Protein AF-A0A0C9VAU2-F1 (afdb_monomer_lite)

pLDDT: mean 84.73, std 16.75, range [40.62, 98.06]

Organism: NCBI:txid994086

Secondary structure (DSSP, 8-state):
----------------SB--HHHHHHHHHHHHHHHHHHHHHHTTTSTTHHHHHS-HHHHHHHHHBTT--SSGGGGGGT--HHHHHHHHHHHHHHHHHHHHHHHHHHHHHHHHHHHHTT-

Foldseek 3Di:
DDDDDDPPPPDDPPDPQFDDDPQLVVQLVVVLVCLQVCCVVPPVPPPPPSCVLPPSQLSNQLSGGPPPQDLVVSVVSPPDSVSSVVCVVVSNVVSVVSVVVVVVVVVVVVVVVVVVVVD

Sequence (119 aa):
MVQPVPLSESADSGGPATRRDEPLKVAKQRLREWRYETWMEKYSQVPYGPEGLLPDNVIDRIASNARIRNVDDFKSSGWLAGRAERHGEDILKLLKELDREVQAEKDAEKAAKEAEKVQ

Radius of gyration: 19.64 Å; chains: 1; bounding box: 36×42×67 Å

Structure (mmCIF, N/CA/C/O backbone):
data_AF-A0A0C9VAU2-F1
#
_entry.id   AF-A0A0C9VAU2-F1
#
loop_
_atom_site.group_PDB
_atom_site.id
_atom_site.type_symbol
_atom_site.label_atom_id
_atom_site.label_alt_id
_atom_site.label_comp_id
_atom_site.label_asym_id
_atom_site.label_entity_id
_atom_site.label_seq_id
_atom_site.pdbx_PDB_ins_code
_atom_site.Cartn_x
_atom_site.Cartn_y
_atom_site.Cartn_z
_atom_site.occupancy
_atom_site.B_iso_or_equiv
_atom_site.auth_seq_id
_atom_site.auth_comp_id
_atom_site.auth_asym_id
_atom_site.auth_atom_id
_atom_site.pdbx_PDB_model_num
ATOM 1 N N . MET A 1 1 ? -9.004 -33.917 45.985 1.00 54.81 1 MET A N 1
ATOM 2 C CA . MET A 1 1 ? -8.994 -32.449 45.819 1.00 54.81 1 MET A CA 1
ATOM 3 C C . MET A 1 1 ? -7.783 -32.067 44.981 1.00 54.81 1 MET A C 1
ATOM 5 O O . MET A 1 1 ? -6.701 -31.980 45.536 1.00 54.81 1 MET A O 1
ATOM 9 N N . VAL A 1 2 ? -7.948 -31.890 43.669 1.00 52.22 2 VAL A N 1
ATOM 10 C CA . VAL A 1 2 ? -7.024 -31.128 42.811 1.00 52.22 2 VAL A CA 1
ATOM 11 C C . VAL A 1 2 ? -7.905 -30.479 41.744 1.00 52.22 2 VAL A C 1
ATOM 13 O O . VAL A 1 2 ? -8.646 -31.180 41.058 1.00 52.22 2 VAL A O 1
ATOM 16 N N . GLN A 1 3 ? -7.928 -29.149 41.709 1.00 47.59 3 GLN A N 1
ATOM 17 C CA . GLN A 1 3 ? -8.735 -28.365 40.771 1.00 47.59 3 GLN A CA 1
ATOM 18 C C . GLN A 1 3 ? -8.104 -28.364 39.366 1.00 47.59 3 GLN A C 1
ATOM 20 O O . GLN A 1 3 ? -6.881 -28.482 39.262 1.00 47.59 3 GLN A O 1
ATOM 25 N N . PRO A 1 4 ? -8.902 -28.210 38.294 1.00 51.59 4 PRO A N 1
ATOM 26 C CA . PRO A 1 4 ? -8.395 -28.066 36.935 1.00 51.59 4 PRO A CA 1
ATOM 27 C C . PRO A 1 4 ? -7.845 -26.651 36.706 1.00 51.59 4 PRO A C 1
ATOM 29 O O . PRO A 1 4 ? -8.412 -25.673 37.188 1.00 51.59 4 PRO A O 1
ATOM 32 N N . VAL A 1 5 ? -6.767 -26.537 35.929 1.00 57.50 5 VAL A N 1
ATOM 33 C CA . VAL A 1 5 ? -6.302 -25.258 35.374 1.00 57.50 5 VAL A CA 1
ATOM 34 C C . VAL A 1 5 ? -6.851 -25.137 33.952 1.00 57.50 5 VAL A C 1
ATOM 36 O O . VAL A 1 5 ? -6.394 -25.877 33.081 1.00 57.50 5 VAL A O 1
ATOM 39 N N . PRO A 1 6 ? -7.797 -24.226 33.671 1.00 48.34 6 PRO A N 1
ATOM 40 C CA . PRO A 1 6 ? -8.032 -23.771 32.315 1.00 48.34 6 PRO A CA 1
ATOM 41 C C . PRO A 1 6 ? -7.075 -22.607 32.032 1.00 48.34 6 PRO A C 1
ATOM 43 O O . PRO A 1 6 ? -7.293 -21.480 32.474 1.00 48.34 6 PRO A O 1
ATOM 46 N N . LEU A 1 7 ? -6.000 -22.874 31.290 1.00 42.31 7 LEU A N 1
ATOM 47 C CA . LEU A 1 7 ? -5.343 -21.825 30.516 1.00 42.31 7 LEU A CA 1
ATOM 48 C C . LEU A 1 7 ? -6.272 -21.515 29.343 1.00 42.31 7 LEU A C 1
ATOM 50 O O . LEU A 1 7 ? -6.210 -22.152 28.296 1.00 42.31 7 LEU A O 1
ATOM 54 N N . SER A 1 8 ? -7.187 -20.572 29.560 1.00 47.75 8 SER A N 1
ATOM 55 C CA . SER A 1 8 ? -7.879 -19.901 28.468 1.00 47.75 8 SER A CA 1
ATOM 56 C C . SER A 1 8 ? -6.830 -19.153 27.651 1.00 47.75 8 SER A C 1
ATOM 58 O O . SER A 1 8 ? -6.424 -18.046 27.999 1.00 47.75 8 SER A O 1
ATOM 60 N N . GLU A 1 9 ? -6.378 -19.785 26.571 1.00 41.22 9 GLU A N 1
ATOM 61 C CA . GLU A 1 9 ? -5.860 -19.091 25.401 1.00 41.22 9 GLU A CA 1
ATOM 62 C C . GLU A 1 9 ? -6.951 -18.124 24.934 1.00 41.22 9 GLU A C 1
ATOM 64 O O . GLU A 1 9 ? -7.971 -18.517 24.366 1.00 41.22 9 GLU A O 1
ATOM 69 N N . SER A 1 10 ? -6.773 -16.845 25.259 1.00 46.88 10 SER A N 1
ATOM 70 C CA . SER A 1 10 ? -7.584 -15.766 24.716 1.00 46.88 10 SER A CA 1
ATOM 71 C C . SER A 1 10 ? -7.434 -15.784 23.200 1.00 46.88 10 SER A C 1
ATOM 73 O O . SER A 1 10 ? -6.373 -15.480 22.657 1.00 46.88 10 SER A O 1
ATOM 75 N N . ALA A 1 11 ? -8.518 -16.203 22.559 1.00 42.84 11 ALA A N 1
ATOM 76 C CA . ALA A 1 11 ? -8.676 -16.348 21.132 1.00 42.84 11 ALA A CA 1
ATOM 77 C C . ALA A 1 11 ? -8.251 -15.086 20.368 1.00 42.84 11 ALA A C 1
ATOM 79 O O . ALA A 1 11 ? -8.696 -13.978 20.665 1.00 42.84 11 ALA A O 1
ATOM 80 N N . ASP A 1 12 ? -7.400 -1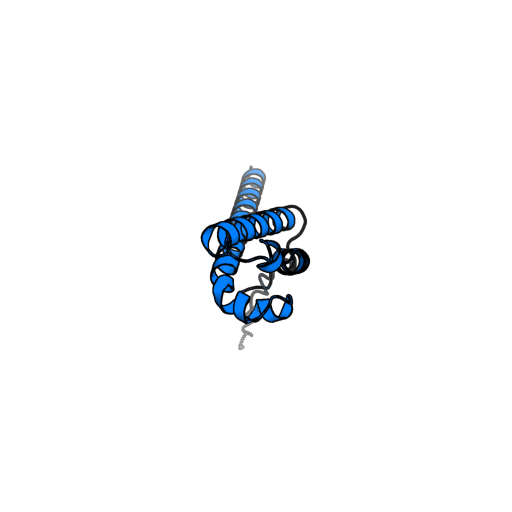5.316 19.370 1.00 43.59 12 ASP A N 1
ATOM 81 C CA . ASP A 1 12 ? -7.463 -14.737 18.030 1.00 43.59 12 ASP A CA 1
ATOM 82 C C . ASP A 1 12 ? -8.067 -13.323 17.960 1.00 43.59 12 ASP A C 1
ATOM 84 O O . ASP A 1 12 ? -9.243 -13.120 17.657 1.00 43.59 12 ASP A O 1
ATOM 88 N N . SER A 1 13 ? -7.225 -12.306 18.147 1.00 40.62 13 SER A N 1
ATOM 89 C CA . SER A 1 13 ? -7.472 -10.944 17.659 1.00 40.62 13 SER A CA 1
ATOM 90 C C . SER A 1 13 ? -7.332 -10.886 16.126 1.00 40.62 13 SER A C 1
ATOM 92 O O . SER A 1 13 ? -6.665 -10.023 15.552 1.00 40.62 13 SER A O 1
ATOM 94 N N . GLY A 1 14 ? -7.978 -11.838 15.448 1.00 42.31 14 GLY A N 1
ATOM 95 C CA . GLY A 1 14 ? -8.211 -11.882 14.018 1.00 42.31 14 GLY A CA 1
ATOM 96 C C . GLY A 1 14 ? -9.236 -10.827 13.644 1.00 42.31 14 GLY A C 1
ATOM 97 O O . GL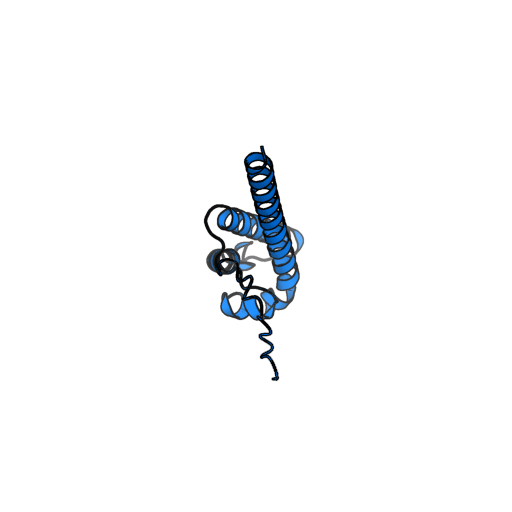Y A 1 14 ? -10.407 -11.120 13.395 1.00 42.31 14 GLY A O 1
ATOM 98 N N . GLY A 1 15 ? -8.781 -9.574 13.583 1.00 48.44 15 GLY A N 1
ATOM 99 C CA . GLY A 1 15 ? -9.485 -8.542 12.834 1.00 48.44 15 GLY A CA 1
ATOM 100 C C . GLY A 1 15 ? -9.863 -9.075 11.443 1.00 48.44 15 GLY A C 1
ATOM 101 O O . GLY A 1 15 ? -9.188 -9.971 10.920 1.00 48.44 15 GLY A O 1
ATOM 102 N N . PRO A 1 16 ? -10.962 -8.583 10.844 1.00 51.81 16 PRO A N 1
ATOM 103 C CA . PRO A 1 16 ? -11.479 -9.128 9.598 1.00 51.81 16 PRO A CA 1
ATOM 104 C C . PRO A 1 16 ? -10.357 -9.278 8.571 1.00 51.81 16 PRO A C 1
ATOM 106 O O . PRO A 1 16 ? -9.622 -8.336 8.291 1.00 51.81 16 PRO A O 1
ATOM 109 N N . ALA A 1 17 ? -10.249 -10.480 7.999 1.00 61.22 17 ALA A N 1
ATOM 110 C CA . ALA A 1 17 ? -9.221 -10.860 7.028 1.00 61.22 17 ALA A CA 1
ATOM 111 C C . ALA A 1 17 ? -9.150 -9.942 5.788 1.00 61.22 17 ALA A C 1
ATOM 113 O O . ALA A 1 17 ? -8.220 -10.044 4.988 1.00 61.22 17 ALA A O 1
ATOM 114 N N . THR A 1 18 ? -10.141 -9.066 5.623 1.00 64.00 18 THR A N 1
ATOM 115 C CA . THR A 1 18 ? -10.326 -8.181 4.484 1.00 64.00 18 THR A CA 1
ATOM 116 C C . THR A 1 18 ? -10.578 -6.760 4.978 1.00 64.00 18 THR A C 1
ATOM 118 O O . THR A 1 18 ? -11.482 -6.545 5.791 1.00 64.00 18 THR A O 1
ATOM 121 N N . ARG A 1 19 ? -9.829 -5.782 4.450 1.00 74.81 19 ARG A N 1
ATOM 122 C CA . ARG A 1 19 ? -10.158 -4.358 4.626 1.00 74.81 19 ARG A CA 1
ATOM 123 C C . ARG A 1 19 ? -11.499 -4.096 3.937 1.00 74.81 19 ARG A C 1
ATOM 125 O O . ARG A 1 19 ? -11.669 -4.468 2.777 1.00 74.81 19 ARG A O 1
ATOM 132 N N . ARG A 1 20 ? -12.462 -3.501 4.641 1.00 79.44 20 ARG A N 1
ATOM 133 C CA . ARG A 1 20 ? -13.794 -3.183 4.096 1.00 79.44 20 ARG A CA 1
ATOM 134 C C . ARG A 1 20 ? -13.962 -1.678 3.955 1.00 79.44 20 ARG A C 1
ATOM 136 O O . ARG A 1 20 ? -13.368 -0.935 4.725 1.00 79.44 20 ARG A O 1
ATOM 143 N N . ASP A 1 21 ? -14.752 -1.273 2.966 1.00 84.62 21 ASP A N 1
ATOM 144 C CA . ASP A 1 21 ? -15.225 0.098 2.755 1.00 84.62 21 ASP A CA 1
ATOM 145 C C . ASP A 1 21 ? -14.109 1.153 2.706 1.00 84.62 21 ASP A C 1
ATOM 147 O O . ASP A 1 21 ? -13.347 1.210 1.738 1.00 84.62 21 ASP A O 1
ATOM 151 N N . GLU A 1 22 ? -14.020 2.000 3.729 1.00 86.94 22 GLU A N 1
ATOM 152 C CA . GLU A 1 22 ? -13.165 3.184 3.736 1.00 86.94 22 GLU A CA 1
ATOM 153 C C . GLU A 1 22 ? -11.665 2.844 3.851 1.00 86.94 22 GLU A C 1
ATOM 155 O O . GLU A 1 22 ? -10.913 3.234 2.954 1.00 86.94 22 GLU A O 1
ATOM 160 N N . PRO A 1 23 ? -11.211 2.000 4.806 1.00 88.19 23 PRO A N 1
ATOM 161 C CA . PRO A 1 23 ? -9.837 1.487 4.826 1.00 88.19 23 PRO A CA 1
ATOM 162 C C . PRO A 1 23 ? -9.366 0.874 3.503 1.00 88.19 23 PRO A C 1
ATOM 164 O O . PRO A 1 23 ? -8.199 1.000 3.135 1.00 88.19 23 PRO A O 1
ATOM 167 N N . LEU A 1 24 ? -10.265 0.212 2.765 1.00 92.94 24 LEU A N 1
ATOM 168 C CA . LEU A 1 24 ? -9.933 -0.360 1.463 1.00 92.94 24 LEU A CA 1
ATOM 169 C C . LEU A 1 24 ? -9.663 0.733 0.422 1.00 92.94 24 LEU A C 1
ATOM 171 O O . LEU A 1 24 ? -8.693 0.630 -0.329 1.00 92.94 24 LEU A O 1
ATOM 175 N N . LYS A 1 25 ? -10.502 1.773 0.362 1.00 94.06 25 LYS A N 1
ATOM 176 C CA . LYS A 1 25 ? -10.301 2.903 -0.558 1.00 94.06 25 LYS A CA 1
ATOM 177 C C . LYS A 1 25 ? -9.006 3.645 -0.247 1.00 94.06 25 LYS A C 1
ATOM 179 O O . LYS A 1 25 ? -8.231 3.895 -1.168 1.00 94.06 25 LYS A O 1
ATOM 184 N N . VAL A 1 26 ? -8.746 3.922 1.031 1.00 93.44 26 VAL A N 1
ATOM 185 C CA . VAL A 1 26 ? -7.522 4.607 1.468 1.00 93.44 26 VAL A CA 1
ATOM 186 C C . VAL A 1 26 ? -6.286 3.768 1.135 1.00 93.44 26 VAL A C 1
ATOM 188 O O . VAL A 1 26 ? -5.329 4.295 0.571 1.00 93.44 26 VAL A O 1
ATOM 191 N N . ALA A 1 27 ? -6.322 2.451 1.371 1.00 95.25 27 ALA A N 1
ATOM 192 C CA . ALA A 1 27 ? -5.234 1.551 0.985 1.00 95.25 27 ALA A CA 1
ATOM 193 C C . ALA A 1 27 ? -4.960 1.595 -0.524 1.00 95.25 27 ALA A C 1
ATOM 195 O O . ALA A 1 27 ? -3.812 1.739 -0.942 1.00 95.25 27 ALA A O 1
ATOM 196 N N . LYS A 1 28 ? -6.006 1.514 -1.358 1.00 97.06 28 LYS A N 1
ATOM 197 C CA . LYS A 1 28 ? -5.856 1.612 -2.819 1.00 97.06 28 LYS A CA 1
ATOM 198 C C . LYS A 1 28 ? -5.257 2.951 -3.238 1.00 97.06 28 LYS A C 1
ATOM 200 O O . LYS A 1 28 ? -4.392 2.970 -4.109 1.00 97.06 28 LYS A O 1
ATOM 205 N N . GLN A 1 29 ? -5.709 4.046 -2.631 1.00 97.00 29 GLN A N 1
ATOM 206 C CA . GLN A 1 29 ? -5.216 5.384 -2.937 1.00 97.00 29 GLN A CA 1
ATOM 207 C C . GLN A 1 29 ? -3.725 5.515 -2.604 1.00 97.00 29 GLN A C 1
ATOM 209 O O . GLN A 1 29 ? -2.942 5.830 -3.499 1.00 97.00 29 GLN A O 1
ATOM 214 N N . ARG A 1 30 ? -3.311 5.151 -1.382 1.00 96.88 30 ARG A N 1
ATOM 215 C CA . ARG A 1 30 ? -1.898 5.211 -0.974 1.00 96.88 30 ARG A CA 1
ATOM 216 C C . ARG A 1 30 ? -0.996 4.334 -1.847 1.00 96.88 30 ARG A C 1
ATOM 218 O O . ARG A 1 30 ? 0.110 4.732 -2.190 1.00 96.88 30 ARG A O 1
ATOM 225 N N . LEU A 1 31 ? -1.466 3.156 -2.265 1.00 97.56 31 LEU A N 1
ATOM 226 C CA . LEU A 1 31 ? -0.713 2.289 -3.182 1.00 97.56 31 LEU A CA 1
ATOM 227 C C . LEU A 1 31 ? -0.544 2.906 -4.580 1.00 97.56 31 LEU A C 1
ATOM 229 O O . LEU A 1 31 ? 0.497 2.716 -5.210 1.00 97.56 31 LEU A O 1
ATOM 233 N N . ARG A 1 32 ? -1.551 3.634 -5.081 1.00 98.06 32 ARG A N 1
ATOM 234 C CA . ARG A 1 32 ? -1.472 4.346 -6.369 1.00 98.06 32 ARG A CA 1
ATOM 235 C C . ARG A 1 32 ? -0.526 5.539 -6.298 1.00 98.06 32 ARG A C 1
ATOM 237 O O . ARG A 1 32 ? 0.241 5.737 -7.237 1.00 98.06 32 ARG A O 1
ATOM 244 N N . GLU A 1 33 ? -0.567 6.290 -5.203 1.00 97.88 33 GLU A N 1
ATOM 245 C CA . GLU A 1 33 ? 0.357 7.397 -4.932 1.00 97.88 33 GLU A CA 1
ATOM 246 C C . GLU A 1 33 ? 1.792 6.884 -4.864 1.00 97.88 33 GLU A C 1
ATOM 248 O O . GLU A 1 33 ? 2.622 7.293 -5.674 1.00 97.88 33 GLU A O 1
ATOM 253 N N . TRP A 1 34 ? 2.042 5.873 -4.026 1.00 98.00 34 TRP A N 1
ATOM 254 C CA . TRP A 1 34 ? 3.345 5.219 -3.926 1.00 98.00 34 TRP A CA 1
ATOM 255 C C . TRP A 1 34 ? 3.851 4.727 -5.288 1.00 98.00 34 TRP A C 1
ATOM 257 O O . TRP A 1 34 ? 5.016 4.929 -5.636 1.00 98.00 34 TRP A O 1
ATOM 267 N N . ARG A 1 35 ? 2.975 4.107 -6.093 1.00 97.75 35 ARG A N 1
ATOM 268 C CA . ARG A 1 35 ? 3.308 3.642 -7.447 1.00 97.75 35 ARG A CA 1
ATOM 269 C C . ARG A 1 35 ? 3.759 4.796 -8.335 1.00 97.75 35 ARG A C 1
ATOM 271 O O . ARG A 1 35 ? 4.750 4.649 -9.047 1.00 97.75 35 ARG A O 1
ATOM 278 N N . TYR A 1 36 ? 3.018 5.900 -8.330 1.00 97.75 36 TYR A N 1
ATOM 279 C CA . TYR A 1 36 ? 3.311 7.055 -9.168 1.00 97.75 36 TYR A CA 1
ATOM 280 C C . TYR A 1 36 ? 4.617 7.732 -8.747 1.00 97.75 36 TYR A C 1
ATOM 282 O O . TYR A 1 36 ? 5.487 7.945 -9.589 1.00 97.75 36 TYR A O 1
ATOM 290 N N . GLU A 1 37 ? 4.794 7.991 -7.452 1.00 97.62 37 GLU A N 1
ATOM 291 C CA . GLU A 1 37 ? 6.002 8.607 -6.897 1.00 97.62 37 GLU A CA 1
ATOM 292 C C . GLU A 1 37 ? 7.240 7.753 -7.169 1.00 97.62 37 GLU A C 1
ATOM 294 O O . GLU A 1 37 ? 8.217 8.231 -7.746 1.00 97.62 37 GLU A O 1
ATOM 299 N N . THR A 1 38 ? 7.164 6.456 -6.863 1.00 97.25 38 THR A N 1
ATOM 300 C CA . THR A 1 38 ? 8.271 5.519 -7.090 1.00 97.25 38 THR A CA 1
ATOM 301 C C . THR A 1 38 ? 8.607 5.407 -8.572 1.00 97.25 38 THR A C 1
ATOM 303 O O . THR A 1 38 ? 9.779 5.298 -8.941 1.00 97.25 38 THR A O 1
ATOM 306 N N . TRP A 1 39 ? 7.596 5.417 -9.447 1.00 97.12 39 TRP A N 1
ATOM 307 C CA . TRP A 1 39 ? 7.832 5.391 -10.884 1.00 97.12 39 TRP A CA 1
ATOM 308 C C . TRP A 1 39 ? 8.509 6.676 -11.363 1.00 97.12 39 TRP A C 1
ATOM 310 O O . TRP A 1 39 ? 9.523 6.590 -12.048 1.00 97.12 39 TRP A O 1
ATOM 320 N N . MET A 1 40 ? 8.011 7.844 -10.959 1.00 97.19 40 MET A N 1
ATOM 321 C CA . MET A 1 40 ? 8.596 9.139 -11.314 1.00 97.19 40 MET A CA 1
ATOM 322 C C . MET A 1 40 ? 10.053 9.261 -10.851 1.00 97.19 40 MET A C 1
ATOM 324 O O . MET A 1 40 ? 10.914 9.682 -11.625 1.00 97.19 40 MET A O 1
ATOM 328 N N . GLU A 1 41 ? 10.336 8.851 -9.615 1.00 97.31 41 GLU A N 1
ATOM 329 C CA . GLU A 1 41 ? 11.660 8.961 -9.001 1.00 97.31 41 GLU A CA 1
ATOM 330 C C . GLU A 1 41 ? 12.664 7.961 -9.594 1.00 97.31 41 GLU A C 1
ATOM 332 O O . GLU A 1 41 ? 13.788 8.331 -9.930 1.00 97.31 41 GLU A O 1
ATOM 337 N N . LYS A 1 42 ? 12.276 6.686 -9.729 1.00 96.25 42 LYS A N 1
ATOM 338 C CA . LYS A 1 42 ? 13.227 5.589 -9.999 1.00 96.25 42 LYS A CA 1
ATOM 339 C C . LYS A 1 42 ? 13.116 4.998 -11.401 1.00 96.25 42 LYS A C 1
ATOM 341 O O . LYS A 1 42 ? 14.021 4.289 -11.835 1.00 96.25 42 LYS A O 1
ATOM 346 N N . TYR A 1 43 ? 12.005 5.228 -12.095 1.00 95.19 43 TYR A N 1
ATOM 347 C CA . TYR A 1 43 ? 11.664 4.520 -13.329 1.00 95.19 43 TYR A CA 1
ATOM 348 C C . TYR A 1 43 ? 11.158 5.434 -14.452 1.00 95.19 43 TYR A C 1
ATOM 350 O O . TYR A 1 43 ? 10.747 4.917 -15.481 1.00 95.19 43 TYR A O 1
ATOM 358 N N . SER A 1 44 ? 11.225 6.760 -14.332 1.00 93.81 44 SER A N 1
ATOM 359 C CA . SER A 1 44 ? 10.656 7.696 -15.320 1.00 93.81 44 SER A CA 1
ATOM 360 C C . SER A 1 44 ? 11.224 7.550 -16.739 1.00 93.81 44 SER A C 1
ATOM 362 O O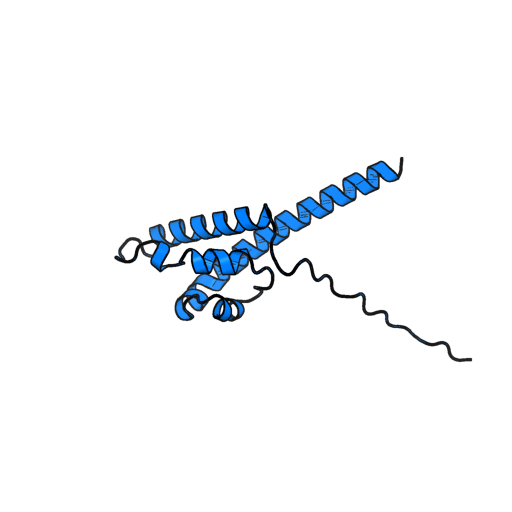 . SER A 1 44 ? 10.599 7.976 -17.705 1.00 93.81 44 SER A O 1
ATOM 364 N N . GLN A 1 45 ? 12.386 6.909 -16.885 1.00 95.00 45 GLN A N 1
ATOM 365 C CA . GLN A 1 45 ? 13.030 6.641 -18.174 1.00 95.00 45 GLN A CA 1
ATOM 366 C C . GLN A 1 45 ? 12.560 5.344 -18.858 1.00 95.00 45 GLN A C 1
ATOM 368 O O . GLN A 1 45 ? 12.962 5.072 -19.989 1.00 95.00 45 GLN A O 1
ATOM 373 N N . VAL A 1 46 ? 11.745 4.513 -18.198 1.00 91.62 46 VAL A N 1
ATOM 374 C CA . VAL A 1 46 ? 11.301 3.222 -18.750 1.00 91.62 46 VAL A CA 1
ATOM 375 C C . VAL A 1 46 ? 9.976 3.352 -19.521 1.00 91.62 46 VAL A C 1
ATOM 377 O O . VAL A 1 46 ? 9.093 4.107 -19.114 1.00 91.62 46 VAL A O 1
ATOM 380 N N . PRO A 1 47 ? 9.758 2.566 -20.591 1.00 91.38 47 PRO A N 1
ATOM 381 C CA . PRO A 1 47 ? 8.602 2.744 -21.476 1.00 91.38 47 PRO A CA 1
ATOM 382 C C . PRO A 1 47 ? 7.284 2.144 -20.952 1.00 91.38 47 PRO A C 1
ATOM 384 O O . PRO A 1 47 ? 6.251 2.312 -21.589 1.00 91.38 47 PRO A O 1
ATOM 387 N N . TYR A 1 48 ? 7.292 1.417 -19.829 1.00 88.00 48 TYR A N 1
ATOM 388 C CA . TYR A 1 48 ? 6.133 0.634 -19.366 1.00 88.00 48 TYR A CA 1
ATOM 389 C C . TYR A 1 48 ? 5.166 1.377 -18.420 1.00 88.00 48 TYR A C 1
ATOM 391 O O . TYR A 1 48 ? 4.218 0.762 -17.935 1.00 88.00 48 TYR A O 1
ATOM 399 N N . GLY A 1 49 ? 5.399 2.665 -18.143 1.00 94.50 49 GLY A N 1
ATOM 400 C CA . GLY A 1 49 ? 4.535 3.489 -17.285 1.00 94.50 49 GLY A CA 1
ATOM 401 C C . GLY A 1 49 ? 4.454 3.046 -15.809 1.00 94.50 49 GLY A C 1
ATOM 402 O O . GLY A 1 49 ? 5.011 2.010 -15.422 1.00 94.50 49 GLY A O 1
ATOM 403 N N . PRO A 1 50 ? 3.774 3.822 -14.946 1.00 95.25 50 PRO A N 1
ATOM 404 C CA . PRO A 1 50 ? 3.587 3.473 -13.537 1.00 95.25 50 PRO A CA 1
ATOM 405 C C . PRO A 1 50 ? 2.802 2.166 -13.355 1.00 95.25 50 PRO A C 1
ATOM 407 O O . PRO A 1 50 ? 3.103 1.389 -12.448 1.00 95.25 50 PRO A O 1
ATOM 410 N N . GLU A 1 51 ? 1.858 1.849 -14.242 1.00 95.44 51 GLU A N 1
ATOM 411 C CA . GLU A 1 51 ? 1.060 0.618 -14.207 1.00 95.44 51 GLU A CA 1
ATOM 412 C C . GLU A 1 51 ? 1.926 -0.635 -14.358 1.00 95.44 51 GLU A C 1
ATOM 414 O O . GLU A 1 51 ? 1.638 -1.663 -13.744 1.00 95.44 51 GLU A O 1
ATOM 419 N N . GLY A 1 52 ? 3.027 -0.554 -15.113 1.00 93.88 52 GLY A N 1
ATOM 420 C CA . GLY A 1 52 ? 3.973 -1.659 -15.219 1.00 93.88 52 GLY A CA 1
ATOM 421 C C . GLY A 1 52 ? 4.706 -1.945 -13.904 1.00 93.88 52 GLY A C 1
ATOM 422 O O . GLY A 1 52 ? 5.127 -3.083 -13.690 1.00 93.88 52 GLY A O 1
ATOM 423 N N . LEU A 1 53 ? 4.846 -0.953 -13.009 1.00 95.25 53 LEU A N 1
ATOM 424 C CA . LEU A 1 53 ? 5.454 -1.122 -11.683 1.00 95.25 53 LEU A CA 1
ATOM 425 C C . LEU A 1 53 ? 4.544 -1.880 -10.717 1.00 95.25 53 LEU A C 1
ATOM 427 O O . LEU A 1 53 ? 4.985 -2.835 -10.067 1.00 95.25 53 LEU A O 1
ATOM 431 N N . LEU A 1 54 ? 3.285 -1.464 -10.646 1.00 96.44 54 LEU A N 1
ATOM 432 C CA . LEU A 1 54 ? 2.291 -2.068 -9.772 1.00 96.44 54 LEU A CA 1
ATOM 433 C C . LEU A 1 54 ? 0.911 -2.007 -10.452 1.00 96.44 54 LEU A C 1
ATOM 435 O O . LEU A 1 54 ? 0.230 -0.985 -10.367 1.00 96.44 54 LEU A O 1
ATOM 439 N N . PRO A 1 55 ? 0.493 -3.078 -11.145 1.00 96.81 55 PRO A N 1
ATOM 440 C CA . PRO A 1 55 ? -0.780 -3.109 -11.863 1.00 96.81 55 PRO A CA 1
ATOM 441 C C . PRO A 1 55 ? -1.994 -2.927 -10.943 1.00 96.81 55 PRO A C 1
ATOM 443 O O . PRO A 1 55 ? -1.984 -3.377 -9.797 1.00 96.81 55 PRO A O 1
ATOM 446 N N . ASP A 1 56 ? -3.078 -2.334 -11.448 1.00 97.00 56 ASP A N 1
ATOM 447 C CA . ASP A 1 56 ? -4.281 -2.057 -10.644 1.00 97.00 56 ASP A CA 1
ATOM 448 C C . ASP A 1 56 ? -4.912 -3.321 -10.041 1.00 97.00 56 ASP A C 1
ATOM 450 O O . ASP A 1 56 ? -5.314 -3.322 -8.881 1.00 97.00 56 ASP A O 1
ATOM 454 N N . ASN A 1 57 ? -4.925 -4.436 -10.776 1.00 96.38 57 ASN A N 1
ATOM 455 C CA . ASN A 1 57 ? -5.423 -5.715 -10.260 1.00 96.38 57 ASN A CA 1
ATOM 456 C C . ASN A 1 57 ? -4.578 -6.249 -9.090 1.00 96.38 57 ASN A C 1
ATOM 458 O O . ASN A 1 57 ? -5.096 -6.948 -8.218 1.00 96.38 57 ASN A O 1
ATOM 462 N N . VAL A 1 58 ? -3.280 -5.931 -9.061 1.00 96.69 58 VAL A N 1
ATOM 463 C CA . VAL A 1 58 ? -2.390 -6.25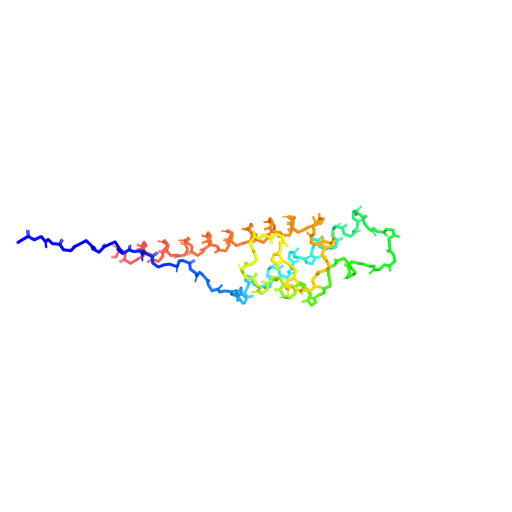6 -7.942 1.00 96.69 58 VAL A CA 1
ATOM 464 C C . VAL A 1 58 ? -2.666 -5.314 -6.768 1.00 96.69 58 VAL A C 1
ATOM 466 O O . VAL A 1 58 ? -2.789 -5.795 -5.644 1.00 96.69 58 VAL A O 1
ATOM 469 N N . ILE A 1 59 ? -2.859 -4.011 -7.017 1.00 97.12 59 ILE A N 1
ATOM 470 C CA . ILE A 1 59 ? -3.288 -3.041 -5.993 1.00 97.12 59 ILE A CA 1
ATOM 471 C C . ILE A 1 59 ? -4.577 -3.511 -5.321 1.00 97.12 59 ILE A C 1
ATOM 473 O O . ILE A 1 59 ? -4.646 -3.548 -4.097 1.00 97.12 59 ILE A O 1
ATOM 477 N N . ASP A 1 60 ? -5.577 -3.928 -6.096 1.00 95.75 60 ASP A N 1
ATOM 478 C CA . ASP A 1 60 ? -6.855 -4.398 -5.563 1.00 95.75 60 ASP A CA 1
ATOM 479 C C . ASP A 1 60 ? -6.692 -5.621 -4.653 1.00 95.75 60 ASP A C 1
ATOM 481 O O . ASP A 1 60 ? -7.298 -5.682 -3.579 1.00 95.75 60 ASP A O 1
ATOM 485 N N . ARG A 1 61 ? -5.845 -6.579 -5.045 1.00 95.06 61 ARG A N 1
ATOM 486 C CA . ARG A 1 61 ? -5.545 -7.781 -4.250 1.00 95.06 61 ARG A CA 1
ATOM 487 C C . ARG A 1 61 ? -4.767 -7.457 -2.980 1.00 95.06 61 ARG A C 1
ATOM 489 O O . ARG A 1 61 ? -5.083 -7.998 -1.926 1.00 95.06 61 ARG A O 1
ATOM 496 N N . ILE A 1 62 ? -3.777 -6.571 -3.062 1.00 95.06 62 ILE A N 1
ATOM 497 C CA . ILE A 1 62 ? -2.973 -6.155 -1.908 1.00 95.06 62 ILE A CA 1
ATOM 498 C C . ILE A 1 62 ? -3.824 -5.346 -0.924 1.00 95.06 62 ILE A C 1
ATOM 500 O O . ILE A 1 62 ? -3.844 -5.638 0.270 1.00 95.06 62 ILE A O 1
ATOM 504 N N . ALA A 1 63 ? -4.566 -4.357 -1.421 1.00 94.62 63 ALA A N 1
ATOM 505 C CA . ALA A 1 63 ? -5.384 -3.475 -0.598 1.00 94.62 63 ALA A CA 1
ATOM 506 C C . ALA A 1 63 ? -6.486 -4.248 0.138 1.00 94.62 63 ALA A C 1
ATOM 508 O O . ALA A 1 63 ? -6.726 -4.006 1.322 1.00 94.62 63 ALA A O 1
ATOM 509 N N . SER A 1 64 ? -7.126 -5.208 -0.538 1.00 92.69 64 SER A N 1
ATOM 510 C CA . SER A 1 64 ? -8.168 -6.044 0.068 1.00 92.69 64 SER A CA 1
ATOM 511 C C . SER A 1 64 ? -7.625 -7.072 1.056 1.00 92.69 64 SER A C 1
ATOM 513 O O . SER A 1 64 ? -8.347 -7.450 1.976 1.00 92.69 64 SER A O 1
ATOM 515 N N . ASN A 1 65 ? -6.366 -7.493 0.932 1.00 90.12 65 ASN A N 1
ATOM 516 C CA . ASN A 1 65 ? -5.791 -8.521 1.787 1.00 90.12 65 ASN A CA 1
ATOM 517 C C . ASN A 1 65 ? -5.102 -7.927 3.028 1.00 90.12 65 ASN A C 1
ATOM 519 O O . ASN A 1 65 ? -3.956 -7.477 2.980 1.00 90.12 65 ASN A O 1
ATOM 523 N N . ALA A 1 66 ? -5.786 -7.985 4.173 1.00 85.19 66 ALA A N 1
ATOM 524 C CA . ALA A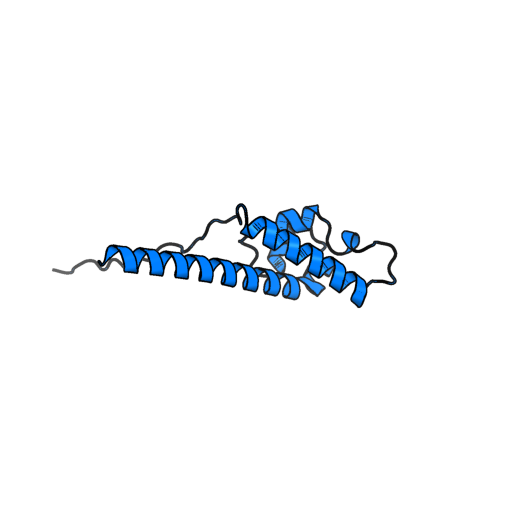 1 66 ? -5.235 -7.550 5.459 1.00 85.19 66 ALA A CA 1
ATOM 525 C C . ALA A 1 66 ? -4.245 -8.565 6.071 1.00 85.19 66 ALA A C 1
ATOM 527 O O . ALA A 1 66 ? -3.643 -8.302 7.108 1.00 85.19 66 ALA A O 1
ATOM 528 N N . ARG A 1 67 ? -4.071 -9.744 5.455 1.00 87.12 67 ARG A N 1
ATOM 529 C CA . ARG A 1 67 ? -3.170 -10.801 5.948 1.00 87.12 67 ARG A CA 1
ATOM 530 C C . ARG A 1 67 ? -1.734 -10.670 5.446 1.00 87.12 67 ARG A C 1
ATOM 532 O O . ARG A 1 67 ? -0.900 -11.459 5.870 1.00 87.12 67 ARG A O 1
ATOM 539 N N . ILE A 1 68 ? -1.447 -9.708 4.571 1.00 90.50 68 ILE A N 1
ATOM 540 C CA . ILE A 1 68 ? -0.088 -9.441 4.089 1.00 90.50 68 ILE A CA 1
ATOM 541 C C . ILE A 1 68 ? 0.735 -8.874 5.255 1.00 90.50 68 ILE A C 1
ATOM 543 O O . ILE A 1 68 ? 0.516 -7.747 5.694 1.00 90.50 68 ILE A O 1
ATOM 547 N N . ARG A 1 69 ? 1.663 -9.674 5.780 1.00 89.56 69 ARG A N 1
ATOM 548 C CA . ARG A 1 69 ? 2.516 -9.366 6.940 1.00 89.56 69 ARG A CA 1
ATOM 549 C C . ARG A 1 69 ? 3.993 -9.270 6.573 1.00 89.56 69 ARG A C 1
ATOM 551 O O . ARG A 1 69 ? 4.737 -8.549 7.246 1.00 89.56 69 ARG A O 1
ATOM 558 N N . ASN A 1 70 ? 4.406 -9.989 5.535 1.00 93.69 70 ASN A N 1
ATOM 559 C CA . ASN A 1 70 ? 5.780 -10.079 5.057 1.00 93.69 70 ASN A CA 1
ATOM 560 C C . ASN A 1 70 ? 5.841 -10.001 3.518 1.00 93.69 70 ASN A C 1
ATOM 562 O O . ASN A 1 70 ? 4.817 -9.958 2.837 1.00 93.69 70 ASN A O 1
ATOM 566 N N . VAL A 1 71 ? 7.059 -9.939 2.974 1.00 93.56 71 VAL A N 1
ATOM 567 C CA . VAL A 1 71 ? 7.279 -9.768 1.530 1.00 93.56 71 VAL A CA 1
ATOM 568 C C . VAL A 1 71 ? 6.870 -11.018 0.742 1.00 93.56 71 VAL A C 1
ATOM 570 O O . VAL A 1 71 ? 6.373 -10.909 -0.380 1.00 93.56 71 VAL A O 1
ATOM 573 N N . ASP A 1 72 ? 7.010 -12.208 1.327 1.00 91.62 72 ASP A N 1
ATOM 574 C CA . ASP A 1 72 ? 6.610 -13.462 0.686 1.00 91.62 72 ASP A CA 1
ATOM 575 C C . ASP A 1 72 ? 5.099 -13.544 0.450 1.00 91.62 72 ASP A C 1
ATOM 577 O O . ASP A 1 72 ? 4.665 -14.130 -0.545 1.00 91.62 72 ASP A O 1
ATOM 581 N N . ASP A 1 73 ? 4.290 -12.893 1.287 1.00 91.25 73 ASP A N 1
ATOM 582 C CA . ASP A 1 73 ? 2.834 -12.872 1.131 1.00 91.25 73 ASP A CA 1
ATOM 583 C C . ASP A 1 73 ? 2.404 -12.225 -0.203 1.00 91.25 73 ASP A C 1
ATOM 585 O O . ASP A 1 73 ? 1.368 -12.595 -0.773 1.00 91.25 73 ASP A O 1
ATOM 589 N N . PHE A 1 74 ? 3.222 -11.328 -0.776 1.00 92.62 74 PHE A N 1
ATOM 590 C CA . PHE A 1 74 ? 2.955 -10.726 -2.087 1.00 92.62 74 PHE A CA 1
ATOM 591 C C . PHE A 1 74 ? 3.004 -11.728 -3.238 1.00 92.62 74 PHE A C 1
ATOM 593 O O . PHE A 1 74 ? 2.377 -11.475 -4.269 1.00 92.62 74 PHE A O 1
ATOM 600 N N . LYS A 1 75 ? 3.665 -12.882 -3.081 1.00 88.62 75 LYS A N 1
ATOM 601 C CA . LYS A 1 75 ? 3.715 -13.925 -4.121 1.00 88.62 75 LYS A CA 1
ATOM 602 C C . LYS A 1 75 ? 2.310 -14.394 -4.511 1.00 88.62 75 LYS A C 1
ATOM 604 O O . LYS A 1 75 ? 2.042 -14.659 -5.679 1.00 88.62 75 LYS A O 1
ATOM 609 N N . SER A 1 76 ? 1.386 -14.406 -3.550 1.00 87.19 76 SER A N 1
ATOM 610 C CA . SER A 1 76 ? -0.019 -14.772 -3.768 1.00 87.19 76 SER A CA 1
ATOM 611 C C . SER A 1 76 ? -0.848 -13.693 -4.487 1.00 87.19 76 SER A C 1
ATOM 613 O O . SER A 1 76 ? -1.906 -13.988 -5.040 1.00 87.19 76 SER A O 1
ATOM 615 N N . SER A 1 77 ? -0.373 -12.442 -4.530 1.00 89.25 77 SER A N 1
ATOM 616 C CA . SER A 1 77 ? -1.093 -11.326 -5.163 1.00 89.25 77 SER A CA 1
ATOM 617 C C . SER A 1 77 ? -0.992 -11.330 -6.695 1.00 89.25 77 SER A C 1
ATOM 619 O O . SER A 1 77 ? -1.783 -10.675 -7.378 1.00 89.25 77 SER A O 1
ATOM 621 N N . GLY A 1 78 ? -0.048 -12.091 -7.259 1.00 90.69 78 GLY A N 1
ATOM 622 C CA . GLY A 1 78 ? 0.312 -12.026 -8.678 1.00 90.69 78 GLY A CA 1
ATOM 623 C C . GLY A 1 78 ? 1.257 -10.869 -9.015 1.00 90.69 78 GLY A C 1
ATOM 624 O O . GLY A 1 78 ? 1.489 -10.600 -10.193 1.00 90.69 78 GLY A O 1
ATOM 625 N N . TRP A 1 79 ? 1.807 -10.185 -8.007 1.00 94.50 79 TRP A N 1
ATOM 626 C CA . TRP A 1 79 ? 2.911 -9.254 -8.206 1.00 94.50 79 TRP A CA 1
ATOM 627 C C . TRP A 1 79 ? 4.201 -10.017 -8.525 1.00 94.50 79 TRP A C 1
ATOM 629 O O . TRP A 1 79 ? 4.482 -11.060 -7.935 1.00 94.50 79 TRP A O 1
ATOM 639 N N . LEU A 1 80 ? 4.991 -9.502 -9.467 1.00 93.62 80 LEU A N 1
ATOM 640 C CA . LEU A 1 80 ? 6.244 -10.131 -9.885 1.00 93.62 80 LEU A CA 1
ATOM 641 C C . LEU A 1 80 ? 7.215 -10.236 -8.700 1.00 93.62 80 LEU A C 1
ATOM 643 O O . LEU A 1 80 ? 7.510 -9.223 -8.068 1.00 93.62 80 LEU A O 1
ATOM 647 N N . ALA A 1 81 ? 7.763 -11.432 -8.456 1.00 91.75 81 ALA A N 1
ATOM 648 C CA . ALA A 1 81 ? 8.627 -11.714 -7.303 1.00 91.75 81 ALA A CA 1
ATOM 649 C C . ALA A 1 81 ? 9.789 -10.717 -7.168 1.00 91.75 81 ALA A C 1
ATOM 651 O O . ALA A 1 81 ? 9.939 -10.100 -6.122 1.00 91.75 81 ALA A O 1
ATOM 652 N N . GLY A 1 82 ? 10.521 -10.440 -8.252 1.00 93.94 82 GLY A N 1
ATOM 653 C CA . GLY A 1 82 ? 11.626 -9.473 -8.215 1.00 93.94 82 GLY A CA 1
ATOM 654 C C . GLY A 1 82 ? 11.198 -8.023 -7.936 1.00 93.94 82 GLY A C 1
ATOM 655 O O . GLY A 1 82 ? 12.006 -7.225 -7.466 1.00 93.94 82 GLY A O 1
ATOM 656 N N . ARG A 1 83 ? 9.933 -7.653 -8.199 1.00 93.38 83 ARG A N 1
ATOM 657 C CA . ARG A 1 83 ? 9.394 -6.345 -7.783 1.00 93.38 83 ARG A CA 1
ATOM 658 C C . ARG A 1 83 ? 9.005 -6.360 -6.307 1.00 93.38 83 ARG A C 1
ATOM 660 O O . ARG A 1 83 ? 9.319 -5.399 -5.612 1.00 93.38 83 ARG A O 1
ATOM 667 N N . ALA A 1 84 ? 8.380 -7.441 -5.843 1.00 94.81 84 ALA A N 1
ATOM 668 C CA . ALA A 1 84 ? 8.037 -7.625 -4.437 1.00 94.81 84 ALA A CA 1
ATOM 669 C C . ALA A 1 84 ? 9.288 -7.658 -3.544 1.00 94.81 84 ALA A C 1
ATOM 671 O O . ALA A 1 84 ? 9.309 -7.001 -2.516 1.00 94.81 84 ALA A O 1
ATOM 672 N N . GLU A 1 85 ? 10.365 -8.323 -3.955 1.00 95.19 85 GLU A N 1
ATOM 673 C CA . GLU A 1 85 ? 11.638 -8.326 -3.219 1.00 95.19 85 GLU A CA 1
ATOM 674 C C . GLU A 1 85 ? 12.252 -6.927 -3.106 1.00 95.19 85 GLU A C 1
ATOM 676 O O . GLU A 1 85 ? 12.817 -6.575 -2.077 1.00 95.19 85 GLU A O 1
ATOM 681 N N . ARG A 1 86 ? 12.125 -6.108 -4.156 1.00 96.31 86 ARG A N 1
ATOM 682 C CA . ARG A 1 86 ? 12.721 -4.768 -4.193 1.00 96.31 86 ARG A CA 1
ATOM 683 C C . ARG A 1 86 ? 11.914 -3.715 -3.435 1.00 96.31 86 ARG A C 1
ATOM 685 O O . ARG A 1 86 ? 12.506 -2.796 -2.888 1.00 96.31 86 ARG A O 1
ATOM 692 N N . HIS A 1 87 ? 10.588 -3.810 -3.479 1.00 96.88 87 HIS A N 1
ATOM 693 C CA . HIS A 1 87 ? 9.676 -2.742 -3.042 1.00 96.88 87 HIS A CA 1
ATOM 694 C C . HIS A 1 87 ? 8.636 -3.199 -2.017 1.00 96.88 87 HIS A C 1
ATOM 696 O O . HIS A 1 87 ? 7.837 -2.403 -1.529 1.00 96.88 87 HIS A O 1
ATOM 702 N N . GLY A 1 88 ? 8.592 -4.492 -1.707 1.00 95.75 88 GLY A N 1
ATOM 703 C CA . GLY A 1 88 ? 7.589 -5.066 -0.819 1.00 95.75 88 GLY A CA 1
ATOM 704 C C . GLY A 1 88 ? 7.688 -4.521 0.598 1.00 95.75 88 GLY A C 1
ATOM 705 O O . GLY A 1 88 ? 6.657 -4.337 1.234 1.00 95.75 88 GLY A O 1
ATOM 706 N N . GLU A 1 89 ? 8.892 -4.208 1.083 1.00 97.12 89 GLU A N 1
ATOM 707 C CA . GLU A 1 89 ? 9.075 -3.595 2.404 1.00 97.12 89 GLU A CA 1
ATOM 708 C C . GLU A 1 89 ? 8.453 -2.197 2.491 1.00 97.12 89 GLU A C 1
ATOM 710 O O . GLU A 1 89 ? 7.760 -1.905 3.469 1.00 97.12 89 GLU A O 1
ATOM 715 N N . ASP A 1 90 ? 8.612 -1.375 1.450 1.00 97.06 90 ASP A N 1
ATOM 716 C CA . ASP A 1 90 ? 8.009 -0.039 1.377 1.00 97.06 90 ASP A CA 1
ATOM 717 C C . ASP A 1 90 ? 6.478 -0.133 1.415 1.00 97.06 90 ASP A C 1
ATOM 719 O O . ASP A 1 90 ? 5.817 0.547 2.204 1.00 97.06 90 ASP A O 1
ATOM 723 N N . ILE A 1 91 ? 5.907 -1.048 0.622 1.00 96.38 91 ILE A N 1
ATOM 724 C CA . ILE A 1 91 ? 4.460 -1.291 0.613 1.00 96.38 91 ILE A CA 1
ATOM 725 C C . ILE A 1 91 ? 3.977 -1.837 1.962 1.00 96.38 91 ILE A C 1
ATOM 727 O O . ILE A 1 91 ? 2.944 -1.403 2.470 1.00 96.38 91 ILE A O 1
ATOM 731 N N . LEU A 1 92 ? 4.704 -2.778 2.569 1.00 96.06 92 LEU A N 1
ATOM 732 C CA . LEU A 1 92 ? 4.356 -3.323 3.885 1.00 96.06 92 LEU A CA 1
ATOM 733 C C . LEU A 1 92 ? 4.335 -2.243 4.952 1.00 96.06 92 LEU A C 1
ATOM 735 O O . LEU A 1 92 ? 3.438 -2.239 5.792 1.00 96.06 92 LEU A O 1
ATOM 739 N N . LYS A 1 93 ? 5.325 -1.350 4.939 1.00 96.00 93 LYS A N 1
ATOM 740 C CA . LYS A 1 93 ? 5.391 -0.230 5.870 1.00 96.00 93 LYS A CA 1
ATOM 741 C C . LYS A 1 93 ? 4.167 0.672 5.708 1.00 96.00 93 LYS A C 1
ATOM 743 O O . LYS A 1 93 ? 3.475 0.915 6.691 1.00 96.00 93 LYS A O 1
ATOM 748 N N . LEU A 1 94 ? 3.849 1.053 4.472 1.00 95.62 94 LEU A N 1
ATOM 749 C CA . LEU A 1 94 ? 2.690 1.882 4.139 1.00 95.62 94 LEU A CA 1
ATOM 750 C C . LEU A 1 94 ? 1.368 1.252 4.610 1.00 95.62 94 LEU A C 1
ATOM 752 O O . LEU A 1 94 ? 0.531 1.928 5.208 1.00 95.62 94 LEU A O 1
ATOM 756 N N . LEU A 1 95 ? 1.183 -0.053 4.387 1.00 93.44 95 LEU A N 1
ATOM 757 C CA . LEU A 1 95 ? -0.015 -0.767 4.837 1.00 93.44 95 LEU A CA 1
ATOM 758 C C . LEU A 1 95 ? -0.093 -0.876 6.364 1.00 93.44 95 LEU A C 1
ATOM 760 O O . LEU A 1 95 ? -1.168 -0.698 6.929 1.00 93.44 95 LEU A O 1
ATOM 764 N N . LYS A 1 96 ? 1.034 -1.137 7.037 1.00 92.69 96 LYS A N 1
ATOM 765 C CA . LYS A 1 96 ? 1.095 -1.212 8.504 1.00 92.69 96 LYS A CA 1
ATOM 766 C C . LYS A 1 96 ? 0.765 0.124 9.153 1.00 92.69 96 LYS A C 1
ATOM 768 O O . LYS A 1 96 ? 0.080 0.134 10.169 1.00 92.69 96 LYS A O 1
ATOM 773 N N . GLU A 1 97 ? 1.254 1.226 8.592 1.00 93.12 97 GLU A N 1
ATOM 774 C CA . GLU A 1 97 ? 0.936 2.578 9.063 1.00 93.12 97 GLU A CA 1
ATOM 775 C C . GLU A 1 97 ? -0.564 2.852 8.942 1.00 93.12 97 GLU A C 1
ATOM 777 O O . GLU A 1 97 ? -1.192 3.219 9.934 1.00 93.12 97 GLU A O 1
ATOM 782 N N . LEU A 1 98 ? -1.160 2.539 7.787 1.00 91.19 98 LEU A N 1
ATOM 783 C CA . LEU A 1 98 ? -2.602 2.663 7.584 1.00 91.19 98 LEU A CA 1
ATOM 784 C C . LEU A 1 98 ? -3.414 1.813 8.573 1.00 91.19 98 LEU A C 1
ATOM 786 O O . LEU A 1 98 ? -4.365 2.304 9.176 1.00 91.19 98 LEU A O 1
ATOM 790 N N . ASP A 1 99 ? -3.049 0.543 8.760 1.00 89.06 99 ASP A N 1
ATOM 791 C CA . ASP A 1 99 ? -3.763 -0.341 9.687 1.00 89.06 99 ASP A CA 1
ATOM 792 C C . ASP A 1 99 ? -3.663 0.174 11.137 1.00 89.06 99 ASP A C 1
ATOM 794 O O . ASP A 1 99 ? -4.616 0.050 11.908 1.00 89.06 99 ASP A O 1
ATOM 798 N N . ARG A 1 100 ? -2.540 0.811 11.500 1.00 90.38 100 ARG A N 1
ATOM 799 C CA . ARG A 1 100 ? -2.347 1.459 12.806 1.00 90.38 100 ARG A CA 1
ATOM 800 C C . ARG A 1 100 ? -3.237 2.685 12.984 1.00 90.38 100 ARG A C 1
ATOM 802 O O . ARG A 1 100 ? -3.823 2.840 14.051 1.00 90.38 100 ARG A O 1
ATOM 809 N N . GLU A 1 101 ? -3.336 3.532 11.962 1.00 90.19 101 GLU A N 1
ATOM 810 C CA . GLU A 1 101 ? -4.207 4.715 11.963 1.00 90.19 101 GLU A CA 1
ATOM 811 C C . GLU A 1 101 ? -5.678 4.311 12.134 1.00 90.19 101 GLU A C 1
ATOM 813 O O . GLU A 1 101 ? -6.364 4.819 13.019 1.00 90.19 101 GLU A O 1
ATOM 818 N N . VAL A 1 102 ? -6.131 3.317 11.363 1.00 88.12 102 VAL A N 1
ATOM 819 C CA . VAL A 1 102 ? -7.502 2.788 11.446 1.00 88.12 102 VAL A CA 1
ATOM 820 C C . VAL A 1 102 ? -7.782 2.163 12.815 1.00 88.12 102 VAL A C 1
ATOM 822 O O . VAL A 1 102 ? -8.888 2.287 13.342 1.00 88.12 102 VAL A O 1
ATOM 825 N N . GLN A 1 103 ? -6.807 1.464 13.402 1.00 87.19 103 GLN A N 1
ATOM 826 C CA . GLN A 1 103 ? -6.975 0.889 14.734 1.00 87.19 103 GLN A CA 1
ATOM 827 C C . GLN A 1 103 ? -7.068 1.979 15.811 1.00 87.19 103 GLN A C 1
ATOM 829 O O . GLN A 1 103 ? -7.945 1.903 16.667 1.00 87.19 103 GLN A O 1
ATOM 834 N N . ALA A 1 104 ? -6.226 3.013 15.732 1.00 87.25 104 ALA A N 1
ATOM 835 C CA . ALA A 1 104 ? -6.249 4.130 16.673 1.00 87.25 104 ALA A CA 1
ATOM 836 C C . ALA A 1 104 ? -7.589 4.887 16.651 1.00 87.25 104 ALA A C 1
ATOM 838 O O . ALA A 1 104 ? -8.107 5.246 17.707 1.00 87.25 104 ALA A O 1
ATOM 839 N N . GLU A 1 105 ? -8.180 5.079 15.468 1.00 86.88 105 GLU A N 1
ATOM 840 C CA . GLU A 1 105 ? -9.502 5.702 15.321 1.00 86.88 105 GLU A CA 1
ATOM 841 C C . GLU A 1 105 ? -10.603 4.873 16.005 1.00 86.88 105 GLU A C 1
ATOM 843 O O . GLU A 1 105 ? -11.415 5.405 16.764 1.00 86.88 105 GLU A O 1
ATOM 848 N N . LYS A 1 106 ? -10.587 3.548 15.814 1.00 85.88 106 LYS A N 1
ATOM 849 C CA . LYS A 1 106 ? -11.545 2.637 16.461 1.00 85.88 106 LYS A CA 1
ATOM 850 C C . LYS A 1 106 ? -11.406 2.616 17.978 1.00 85.88 106 LYS A C 1
ATOM 852 O O . LYS A 1 106 ? -12.416 2.588 18.683 1.00 85.88 106 LYS A O 1
ATOM 857 N N . ASP A 1 107 ? -10.174 2.610 18.477 1.00 85.88 107 ASP A N 1
ATOM 858 C CA . ASP A 1 107 ? -9.908 2.601 19.914 1.00 85.88 107 ASP A CA 1
ATOM 859 C C . ASP A 1 107 ? -10.385 3.912 20.563 1.00 85.88 107 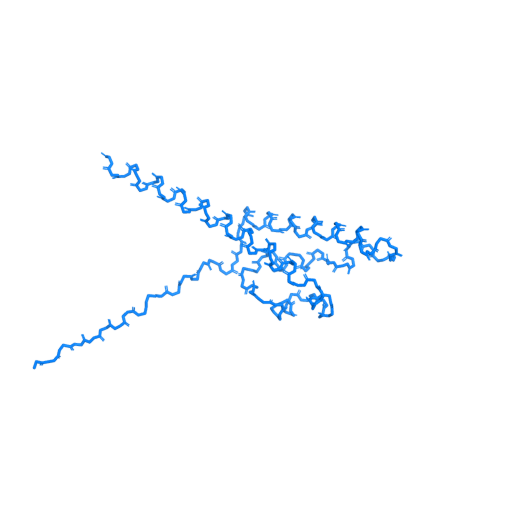ASP A C 1
ATOM 861 O O . ASP A 1 107 ? -10.996 3.882 21.633 1.00 85.88 107 ASP A O 1
ATOM 865 N N . ALA A 1 108 ? -10.203 5.050 19.882 1.00 85.88 108 ALA A N 1
ATOM 866 C CA . ALA A 1 108 ? -10.719 6.345 20.323 1.00 85.88 108 ALA A CA 1
ATOM 867 C C . ALA A 1 108 ? -12.258 6.388 20.348 1.00 85.88 108 ALA A C 1
ATOM 869 O O . ALA A 1 108 ? -12.846 6.844 21.332 1.00 85.88 108 ALA A O 1
ATOM 870 N N . GLU A 1 109 ? -12.925 5.865 19.312 1.00 85.69 109 GLU A N 1
ATOM 871 C CA . GLU A 1 109 ? -14.392 5.789 19.265 1.00 85.69 109 GLU A CA 1
ATOM 872 C C . GLU A 1 109 ? -14.945 4.909 20.396 1.00 85.69 109 GLU A C 1
ATOM 874 O O . GLU A 1 109 ? -15.937 5.253 21.048 1.00 85.69 109 GLU A O 1
ATOM 879 N N . LYS A 1 110 ? -14.289 3.775 20.664 1.00 84.12 110 LYS A N 1
ATOM 880 C CA . LYS A 1 110 ? -14.683 2.874 21.747 1.00 84.12 110 LYS A CA 1
ATOM 881 C C . LYS A 1 110 ? -14.526 3.540 23.117 1.00 84.12 110 LYS A C 1
ATOM 883 O O . LYS A 1 110 ? -15.453 3.465 23.920 1.00 84.12 110 LYS A O 1
ATOM 888 N N . ALA A 1 111 ? -13.409 4.226 23.361 1.00 84.25 111 ALA A N 1
ATOM 889 C CA . ALA A 1 111 ? -13.168 4.938 24.615 1.00 84.25 111 ALA A CA 1
ATOM 890 C C . ALA A 1 111 ? -14.198 6.057 24.861 1.00 84.25 111 ALA A C 1
ATOM 892 O O . ALA A 1 111 ? -14.684 6.208 25.981 1.00 84.25 111 ALA A O 1
ATOM 893 N N . ALA A 1 112 ? -14.593 6.796 23.816 1.00 85.12 112 ALA A N 1
ATOM 894 C CA . ALA A 1 112 ? -15.635 7.820 23.918 1.00 85.12 112 ALA A CA 1
ATOM 895 C C . ALA A 1 112 ? -17.003 7.218 24.290 1.00 85.12 112 ALA A C 1
ATOM 897 O O . ALA A 1 112 ? -17.679 7.713 25.191 1.00 85.12 112 ALA A O 1
ATOM 898 N N . LYS A 1 113 ? -17.378 6.099 23.656 1.00 82.00 113 LYS A N 1
ATOM 899 C CA . LYS A 1 113 ? -18.626 5.377 23.959 1.00 82.00 113 LYS A CA 1
ATOM 900 C C . LYS A 1 113 ? -18.643 4.778 25.365 1.00 82.00 113 LYS A C 1
ATOM 902 O O . LYS A 1 113 ? -19.705 4.695 25.979 1.00 82.00 113 LYS A O 1
ATOM 907 N N . GLU A 1 114 ? -17.500 4.315 25.866 1.00 77.50 114 GLU A N 1
ATOM 908 C CA . GLU A 1 114 ? -17.385 3.801 27.234 1.00 77.50 114 GLU A CA 1
ATOM 909 C C . GLU A 1 114 ? -17.473 4.929 28.271 1.00 77.50 114 GLU A C 1
ATOM 911 O O . GLU A 1 114 ? -18.131 4.742 29.290 1.00 77.50 114 GLU A O 1
ATOM 916 N N . ALA A 1 115 ? -16.916 6.112 27.996 1.00 73.88 115 ALA A N 1
ATOM 917 C CA . ALA A 1 115 ? -17.035 7.274 28.880 1.00 73.88 115 ALA A CA 1
ATOM 918 C C . ALA A 1 115 ? -18.480 7.800 28.994 1.00 73.88 115 ALA A C 1
ATOM 920 O O . ALA A 1 115 ? -18.902 8.183 30.082 1.00 73.88 115 ALA A O 1
ATOM 921 N N . GLU A 1 116 ? -19.252 7.772 27.902 1.00 71.31 116 GLU A N 1
ATOM 922 C CA . GLU A 1 116 ? -20.658 8.208 27.894 1.00 71.31 116 GLU A CA 1
ATOM 923 C C . GLU A 1 116 ? -21.582 7.248 28.664 1.00 71.31 116 GLU A C 1
ATOM 925 O O . GLU A 1 116 ? -22.541 7.681 29.289 1.00 71.31 116 GLU A O 1
ATOM 930 N N . LYS A 1 117 ? -21.280 5.943 28.681 1.00 66.94 117 LYS A N 1
ATOM 931 C CA . LYS A 1 117 ? -22.087 4.929 29.390 1.00 66.94 117 LYS A CA 1
ATOM 932 C C . LYS A 1 117 ? -21.875 4.880 30.906 1.00 66.94 117 LYS A C 1
ATOM 934 O O . LYS A 1 117 ? -22.589 4.143 31.583 1.00 66.94 117 LYS A O 1
ATOM 939 N N . VAL A 1 118 ? -20.858 5.567 31.421 1.00 69.62 118 VAL A N 1
ATOM 940 C CA . VAL A 1 118 ? -20.521 5.593 32.856 1.00 69.62 118 VAL A CA 1
ATOM 941 C C . VAL A 1 118 ? -21.175 6.790 33.572 1.00 69.62 118 VAL A C 1
ATOM 943 O O . VAL A 1 118 ? -21.140 6.850 34.801 1.00 69.62 118 VAL A O 1
ATOM 946 N N . GLN A 1 119 ? -21.810 7.707 32.830 1.00 51.31 119 GLN A N 1
ATOM 947 C CA . GLN A 1 119 ? -22.690 8.759 33.361 1.00 51.31 119 GLN A CA 1
ATOM 948 C C . GLN A 1 119 ? -24.152 8.310 33.401 1.00 51.31 119 GLN A C 1
ATOM 950 O O . GLN A 1 119 ? -24.849 8.762 34.338 1.00 51.31 119 GLN A O 1
#